Protein AF-A0A444GN86-F1 (afdb_monomer_lite)

Foldseek 3Di:
DDDPQPPPDPVCLVLQQVVLLPPDPNLFRVFAQEDEPNDGSGHGDNQKYWYCDLDPSRSDIDIDHPVRVVCSVCVVVVHDDDDDDDDDD

Structure (mmCIF, N/CA/C/O backbone):
data_AF-A0A444GN86-F1
#
_entry.id   AF-A0A444GN86-F1
#
loop_
_atom_site.group_PDB
_atom_site.id
_atom_site.type_symbol
_atom_site.label_atom_id
_atom_site.label_alt_id
_atom_site.label_comp_id
_atom_site.label_asym_id
_atom_site.label_entity_id
_atom_site.label_seq_id
_atom_site.pdbx_PDB_ins_code
_atom_site.Cartn_x
_atom_site.Cartn_y
_atom_site.Cartn_z
_atom_site.occupancy
_atom_site.B_iso_or_equiv
_atom_site.auth_seq_id
_atom_site.auth_comp_id
_atom_site.auth_asym_id
_atom_site.auth_atom_id
_atom_site.pdbx_PDB_model_num
ATOM 1 N N . MET A 1 1 ? 8.806 18.594 25.407 1.00 38.75 1 MET A N 1
ATOM 2 C CA . MET A 1 1 ? 8.833 17.497 24.418 1.00 38.75 1 MET A CA 1
ATOM 3 C C . MET A 1 1 ? 8.317 18.068 23.108 1.00 38.75 1 MET A C 1
ATOM 5 O O . MET A 1 1 ? 7.143 18.400 23.052 1.00 38.75 1 MET A O 1
ATOM 9 N N . LEU A 1 2 ? 9.187 18.310 22.123 1.00 35.94 2 LEU A N 1
ATOM 10 C CA . LEU A 1 2 ? 8.756 18.754 20.795 1.00 35.94 2 LEU A CA 1
ATOM 11 C C . LEU A 1 2 ? 8.433 17.517 19.954 1.00 35.94 2 LEU A C 1
ATOM 13 O O . LEU A 1 2 ? 9.312 16.696 19.704 1.00 35.94 2 LEU A O 1
ATOM 17 N N . THR A 1 3 ? 7.172 17.379 19.556 1.00 42.19 3 THR A N 1
ATOM 18 C CA . THR A 1 3 ? 6.704 16.412 18.563 1.00 42.19 3 THR A CA 1
ATOM 19 C C . THR A 1 3 ? 7.355 16.730 17.222 1.00 42.19 3 THR A C 1
ATOM 21 O O . THR A 1 3 ? 7.064 17.746 16.596 1.00 42.19 3 THR A O 1
ATOM 24 N N . THR A 1 4 ? 8.274 15.873 16.788 1.00 45.00 4 THR A N 1
ATOM 25 C CA . THR A 1 4 ? 8.871 15.946 15.456 1.00 45.00 4 THR A CA 1
ATOM 26 C C . THR A 1 4 ? 7.846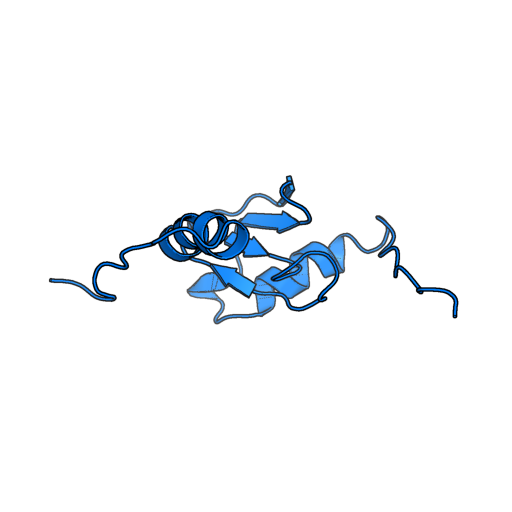 15.406 14.465 1.00 45.00 4 THR A C 1
ATOM 28 O O . THR A 1 4 ? 7.795 14.214 14.183 1.00 45.00 4 THR A O 1
ATOM 31 N N . THR A 1 5 ? 6.967 16.275 13.971 1.00 51.78 5 THR A N 1
ATOM 32 C CA . THR A 1 5 ? 6.202 15.978 12.761 1.00 51.78 5 THR A CA 1
ATOM 33 C C . THR A 1 5 ? 7.215 15.917 11.625 1.00 51.78 5 THR A C 1
ATOM 35 O O . THR A 1 5 ? 7.680 16.957 11.159 1.00 51.78 5 THR A O 1
ATOM 38 N N . SER A 1 6 ? 7.618 14.712 11.222 1.00 45.94 6 SER A N 1
ATOM 39 C CA . SER A 1 6 ? 8.417 14.519 10.015 1.00 45.94 6 SER A CA 1
ATOM 40 C C . SER A 1 6 ? 7.594 14.988 8.820 1.00 45.94 6 SER A C 1
ATOM 42 O O . SER A 1 6 ? 6.756 14.263 8.294 1.00 45.94 6 SER A O 1
ATOM 44 N N . LEU A 1 7 ? 7.814 16.236 8.413 1.00 47.97 7 LEU A N 1
ATOM 45 C CA . LEU A 1 7 ? 7.434 16.740 7.105 1.00 47.97 7 LEU A CA 1
ATOM 46 C C . LEU A 1 7 ? 8.284 15.971 6.092 1.00 47.97 7 LEU A C 1
ATOM 48 O O . LEU A 1 7 ? 9.429 16.337 5.829 1.00 47.97 7 LEU A O 1
ATOM 52 N N . VAL A 1 8 ? 7.760 14.870 5.555 1.00 55.69 8 VAL A N 1
ATOM 53 C CA . VAL A 1 8 ? 8.286 14.326 4.302 1.00 55.69 8 VAL A CA 1
ATOM 54 C C . VAL A 1 8 ? 8.077 15.427 3.264 1.00 55.69 8 VAL A C 1
ATOM 56 O O . VAL A 1 8 ? 6.946 15.725 2.886 1.00 55.69 8 VAL A O 1
ATOM 59 N N . SER A 1 9 ? 9.168 16.111 2.904 1.00 44.31 9 SER A N 1
ATOM 60 C CA . SER A 1 9 ? 9.165 17.167 1.890 1.00 44.31 9 SER A CA 1
ATOM 61 C C . SER A 1 9 ? 8.582 16.620 0.587 1.00 44.31 9 SER A C 1
ATOM 63 O O . SER A 1 9 ? 8.812 15.457 0.241 1.00 44.31 9 SER A O 1
ATOM 65 N N . ALA A 1 10 ? 7.876 17.471 -0.161 1.00 50.69 10 ALA A N 1
ATOM 66 C CA . ALA A 1 10 ? 7.413 17.162 -1.512 1.00 5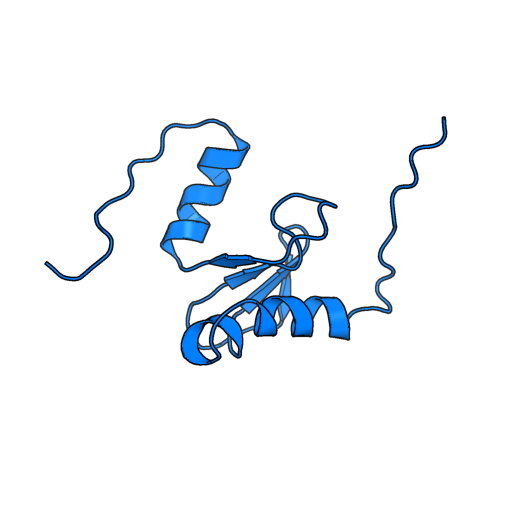0.69 10 ALA A CA 1
ATOM 67 C C . ALA A 1 10 ? 8.562 16.665 -2.418 1.00 50.69 10 ALA A C 1
ATOM 69 O O . ALA A 1 10 ? 8.335 15.857 -3.305 1.00 50.69 10 ALA A O 1
ATOM 70 N N . ASP A 1 11 ? 9.817 17.022 -2.134 1.00 51.84 11 ASP A N 1
ATOM 71 C CA . ASP A 1 11 ? 10.993 16.575 -2.897 1.00 51.84 11 ASP A CA 1
ATOM 72 C C . ASP A 1 11 ? 11.250 15.050 -2.879 1.00 51.84 11 ASP A C 1
ATOM 74 O O . ASP A 1 11 ? 12.038 14.552 -3.680 1.00 51.84 11 ASP A O 1
ATOM 78 N N . ASN A 1 12 ? 10.551 14.280 -2.035 1.00 61.25 12 ASN A N 1
ATOM 79 C CA . ASN A 1 12 ? 10.626 12.812 -1.983 1.00 61.25 12 ASN A CA 1
ATOM 80 C C . ASN A 1 12 ? 9.546 12.102 -2.827 1.00 61.25 12 ASN A C 1
ATOM 82 O O . ASN A 1 12 ? 9.241 10.931 -2.589 1.00 61.25 12 ASN A O 1
ATOM 86 N N . HIS A 1 13 ? 8.974 12.780 -3.828 1.00 67.25 13 HIS A N 1
ATOM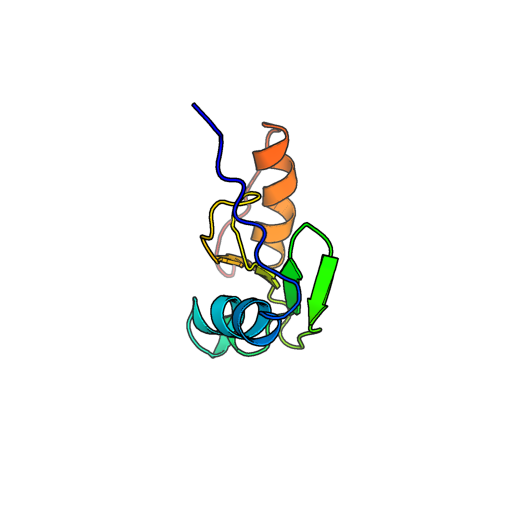 87 C CA . HIS A 1 13 ? 7.971 12.220 -4.746 1.00 67.25 13 HIS A CA 1
ATOM 88 C C . HIS A 1 13 ? 8.265 10.796 -5.267 1.00 67.25 13 HIS A C 1
ATOM 90 O O . HIS A 1 13 ? 7.324 10.000 -5.286 1.00 67.25 13 HIS A O 1
ATOM 96 N N . PRO A 1 14 ? 9.508 10.428 -5.652 1.00 82.06 14 PRO A N 1
ATOM 97 C CA . PRO A 1 14 ? 9.796 9.071 -6.120 1.00 82.06 14 PRO A CA 1
ATOM 98 C C . PRO A 1 14 ? 9.543 8.015 -5.041 1.00 82.06 14 PRO A C 1
ATOM 100 O O . PRO A 1 14 ? 8.832 7.048 -5.286 1.00 82.06 14 PRO A O 1
ATOM 103 N N . LEU A 1 15 ? 10.011 8.245 -3.808 1.00 85.81 15 LEU A N 1
ATOM 104 C CA . LEU A 1 15 ? 9.799 7.318 -2.689 1.00 85.81 15 LEU A CA 1
ATOM 105 C C . LEU A 1 15 ? 8.314 7.151 -2.354 1.00 85.81 15 LEU A C 1
ATOM 107 O O . LEU A 1 15 ? 7.870 6.037 -2.080 1.00 85.81 15 LEU A O 1
ATOM 111 N N . LEU A 1 16 ? 7.536 8.236 -2.439 1.00 89.19 16 LEU A N 1
ATOM 112 C CA . LEU A 1 16 ? 6.087 8.204 -2.217 1.00 89.19 16 LEU A CA 1
ATOM 113 C C . LEU A 1 16 ? 5.337 7.332 -3.237 1.00 89.19 16 LEU A C 1
ATOM 115 O O . LEU A 1 16 ? 4.229 6.896 -2.940 1.00 89.19 16 LEU A O 1
ATOM 119 N N . ILE A 1 17 ? 5.911 7.075 -4.417 1.00 92.44 17 ILE A N 1
ATOM 120 C CA . ILE A 1 17 ? 5.317 6.247 -5.478 1.00 92.44 17 ILE A CA 1
ATOM 121 C C . ILE A 1 17 ? 5.911 4.839 -5.478 1.00 92.44 17 ILE A C 1
ATOM 123 O O . ILE A 1 17 ? 5.170 3.853 -5.530 1.00 92.44 17 ILE A O 1
ATOM 127 N N . ASP A 1 18 ? 7.234 4.739 -5.405 1.00 93.25 18 ASP A N 1
ATOM 128 C CA . ASP A 1 18 ? 7.966 3.488 -5.568 1.00 93.25 18 ASP A CA 1
ATOM 129 C C . ASP A 1 18 ? 7.721 2.542 -4.397 1.00 93.25 18 ASP A C 1
ATOM 131 O O . ASP A 1 18 ? 7.470 1.354 -4.603 1.00 93.25 18 ASP A O 1
ATOM 135 N N . GLN A 1 19 ? 7.716 3.066 -3.166 1.00 92.94 19 GLN A N 1
ATOM 136 C CA . GLN A 1 19 ? 7.512 2.241 -1.982 1.00 92.94 19 GLN A CA 1
ATOM 137 C C . GLN A 1 19 ? 6.128 1.565 -2.000 1.00 92.94 19 GLN A C 1
ATOM 139 O O . GLN A 1 19 ? 6.100 0.335 -1.929 1.00 92.94 19 GLN A O 1
ATOM 144 N N . PRO A 1 20 ? 4.992 2.271 -2.201 1.00 93.75 20 PRO A N 1
ATOM 145 C CA . PRO A 1 20 ? 3.679 1.632 -2.371 1.00 93.75 20 PRO A CA 1
ATOM 146 C C . PRO A 1 20 ? 3.606 0.601 -3.496 1.00 93.75 20 PRO A C 1
ATOM 148 O O . PRO A 1 20 ? 2.878 -0.387 -3.381 1.00 93.75 20 PRO A O 1
ATOM 151 N N . ARG A 1 21 ? 4.357 0.810 -4.584 1.00 95.12 21 ARG A N 1
ATOM 152 C CA . ARG A 1 21 ? 4.395 -0.101 -5.736 1.00 95.12 21 ARG A CA 1
ATOM 153 C C . ARG A 1 21 ? 5.289 -1.323 -5.525 1.00 95.12 21 ARG A C 1
ATOM 155 O O . ARG A 1 21 ? 5.236 -2.251 -6.334 1.00 95.12 21 ARG A O 1
ATOM 162 N N . ALA A 1 22 ? 6.022 -1.377 -4.416 1.00 94.75 22 ALA A N 1
ATOM 163 C CA . ALA A 1 22 ? 6.918 -2.473 -4.058 1.00 94.75 22 ALA A CA 1
ATOM 164 C C . ALA A 1 22 ? 6.448 -3.314 -2.852 1.00 94.75 22 ALA A C 1
ATOM 166 O O . ALA A 1 22 ? 7.077 -4.324 -2.549 1.00 94.75 22 ALA A O 1
ATOM 167 N N . VAL A 1 23 ? 5.362 -2.939 -2.157 1.00 93.75 23 VAL A N 1
ATOM 168 C CA . VAL A 1 23 ? 4.957 -3.606 -0.894 1.00 93.75 23 VAL A CA 1
ATOM 169 C C . VAL A 1 23 ? 4.330 -4.993 -1.074 1.00 93.75 23 VAL A C 1
ATOM 171 O O . VAL A 1 23 ? 4.132 -5.708 -0.095 1.00 93.75 23 VAL A O 1
ATOM 174 N N . ALA A 1 24 ? 3.962 -5.363 -2.302 1.00 92.62 24 ALA A N 1
ATOM 175 C CA . ALA A 1 24 ? 3.290 -6.617 -2.626 1.00 92.62 24 ALA A CA 1
ATOM 176 C C . ALA A 1 24 ? 3.922 -7.254 -3.880 1.00 92.62 24 ALA A C 1
ATOM 178 O O . ALA A 1 24 ? 4.767 -6.636 -4.532 1.00 92.62 24 ALA A O 1
ATOM 179 N N . PRO A 1 25 ? 3.541 -8.489 -4.258 1.00 95.44 25 PRO A N 1
ATOM 180 C CA . PRO A 1 25 ? 3.959 -9.061 -5.533 1.00 95.44 25 PRO A CA 1
ATOM 181 C C . PRO A 1 25 ? 3.613 -8.139 -6.708 1.00 95.44 25 PRO A C 1
ATOM 183 O O . PRO A 1 25 ? 2.588 -7.457 -6.697 1.00 95.44 25 PRO A O 1
ATOM 186 N N . SER A 1 26 ? 4.435 -8.158 -7.758 1.00 95.12 26 SER A N 1
ATOM 187 C CA . SER A 1 26 ? 4.340 -7.215 -8.885 1.00 95.12 26 SER A CA 1
ATOM 188 C C . SER A 1 26 ? 2.967 -7.180 -9.566 1.00 95.12 26 SER A C 1
ATOM 190 O O . SER A 1 26 ? 2.529 -6.116 -10.000 1.00 95.12 26 SER A O 1
ATOM 192 N N . LEU A 1 27 ? 2.253 -8.311 -9.606 1.00 93.62 27 LEU A N 1
ATOM 193 C CA . LEU A 1 27 ? 0.885 -8.403 -10.130 1.00 93.62 27 LEU A CA 1
ATOM 194 C C . LEU A 1 27 ? -0.099 -7.467 -9.397 1.00 93.62 27 LEU A C 1
ATOM 196 O O . LEU A 1 27 ? -1.051 -6.966 -9.994 1.00 93.62 27 LEU A O 1
ATOM 200 N N . VAL A 1 28 ? 0.151 -7.228 -8.111 1.00 94.62 28 VAL A N 1
ATOM 201 C CA . VAL A 1 28 ? -0.685 -6.441 -7.203 1.00 94.62 28 VAL A CA 1
ATOM 202 C C . VAL A 1 28 ? -0.226 -4.986 -7.153 1.00 94.62 28 VAL A C 1
ATOM 204 O O . VAL A 1 28 ? -1.015 -4.085 -7.428 1.00 94.62 28 VAL A O 1
ATOM 207 N N . SER A 1 29 ? 1.046 -4.727 -6.844 1.00 96.44 29 SER A N 1
ATOM 208 C CA . SER A 1 29 ? 1.479 -3.366 -6.500 1.00 96.44 29 SER A CA 1
ATOM 209 C C . SER A 1 29 ? 2.116 -2.581 -7.645 1.00 96.44 29 SER A C 1
ATOM 211 O O . SER A 1 29 ? 1.975 -1.362 -7.662 1.00 96.44 29 SER A O 1
ATOM 213 N N . ALA A 1 30 ? 2.766 -3.219 -8.628 1.00 96.75 30 ALA A N 1
ATOM 214 C CA . ALA A 1 30 ? 3.624 -2.503 -9.588 1.00 96.75 30 ALA A CA 1
ATOM 215 C C . ALA A 1 30 ? 2.874 -1.454 -10.430 1.00 96.75 30 ALA A C 1
ATOM 217 O O . ALA A 1 30 ? 3.427 -0.411 -10.768 1.00 96.75 30 ALA A O 1
ATOM 218 N N . ASN A 1 31 ? 1.599 -1.716 -10.733 1.00 96.81 31 ASN A N 1
ATOM 219 C CA . ASN A 1 31 ? 0.739 -0.838 -11.530 1.00 96.81 31 ASN A CA 1
ATOM 220 C C . ASN A 1 31 ? -0.427 -0.245 -10.723 1.00 96.81 31 ASN A C 1
ATOM 222 O O . ASN A 1 31 ? -1.418 0.194 -11.312 1.00 96.81 31 ASN A O 1
ATOM 226 N N . ALA A 1 32 ? -0.323 -0.235 -9.392 1.00 97.06 32 ALA A N 1
ATOM 227 C CA . ALA A 1 32 ? -1.350 0.321 -8.523 1.00 97.06 32 ALA A CA 1
ATOM 228 C C . ALA A 1 32 ? -1.434 1.853 -8.648 1.00 97.06 32 ALA A C 1
ATOM 230 O O . ALA A 1 32 ? -0.431 2.548 -8.880 1.00 97.06 32 ALA A O 1
ATOM 231 N N . THR A 1 33 ? -2.644 2.384 -8.471 1.00 96.50 33 THR A N 1
ATOM 232 C CA . THR A 1 33 ? -2.861 3.819 -8.254 1.00 96.50 33 THR A CA 1
ATOM 233 C C . THR A 1 33 ? -2.293 4.182 -6.892 1.00 96.50 33 THR A C 1
ATOM 235 O O . THR A 1 33 ? -2.604 3.522 -5.907 1.00 96.50 33 THR A O 1
ATOM 238 N N . VAL A 1 34 ? -1.458 5.212 -6.821 1.00 95.38 34 VAL A N 1
ATOM 239 C CA . VAL A 1 34 ? -0.821 5.644 -5.579 1.00 95.38 34 VAL A CA 1
ATOM 240 C C . VAL A 1 34 ? -1.598 6.791 -4.955 1.00 95.38 34 VAL A C 1
ATOM 242 O O . VAL A 1 34 ? -1.835 7.820 -5.593 1.00 95.38 34 VAL A O 1
ATOM 245 N N . ILE A 1 35 ? -1.957 6.610 -3.687 1.00 92.44 35 ILE A N 1
ATOM 246 C CA . ILE A 1 35 ? -2.685 7.571 -2.865 1.00 92.44 35 ILE A CA 1
ATOM 247 C C . ILE A 1 35 ? -1.818 7.956 -1.662 1.00 92.44 35 ILE A C 1
ATOM 249 O O . ILE A 1 35 ? -1.318 7.095 -0.940 1.00 92.44 35 ILE A O 1
ATOM 253 N N . HIS A 1 36 ? -1.684 9.253 -1.403 1.00 91.94 36 HIS A N 1
ATOM 254 C CA . HIS A 1 36 ? -1.015 9.787 -0.217 1.00 91.94 36 HIS A CA 1
ATOM 255 C C . HIS A 1 36 ? -1.877 10.888 0.400 1.00 91.94 36 HIS A C 1
ATOM 257 O O . HIS A 1 36 ? -2.372 11.758 -0.318 1.00 91.94 36 HIS A O 1
ATOM 263 N N . GLN A 1 37 ? -2.124 10.823 1.712 1.00 88.38 37 GLN A N 1
ATOM 264 C CA . GLN A 1 37 ? -2.998 11.765 2.428 1.00 88.38 37 GLN A CA 1
ATOM 265 C C . GLN A 1 37 ? -4.350 12.032 1.734 1.00 88.38 37 GLN A C 1
ATOM 267 O O . GLN A 1 37 ? -4.819 13.166 1.633 1.00 88.38 37 GLN A O 1
ATOM 272 N N . GLY A 1 38 ? -4.970 10.973 1.204 1.00 85.56 38 GLY A N 1
ATOM 273 C CA . GLY A 1 38 ? -6.266 11.048 0.519 1.00 85.56 38 GLY A CA 1
ATOM 274 C C . GLY A 1 38 ? -6.231 11.636 -0.896 1.00 85.56 38 GLY A C 1
ATOM 275 O O . GLY A 1 38 ? -7.287 11.774 -1.508 1.00 85.56 38 GLY A O 1
ATOM 276 N N . LYS A 1 39 ? -5.052 11.957 -1.439 1.00 89.75 39 LYS A N 1
ATOM 277 C CA . LYS A 1 39 ? -4.878 12.450 -2.811 1.00 89.75 39 LYS A CA 1
ATOM 278 C C . LYS A 1 39 ? -4.246 11.381 -3.690 1.00 89.75 39 LYS A C 1
ATOM 280 O O . LYS A 1 39 ? -3.269 10.755 -3.289 1.00 89.75 39 LYS A O 1
ATOM 285 N N . GLU A 1 40 ? -4.775 11.204 -4.897 1.00 92.88 40 GLU A N 1
ATOM 286 C CA . GLU A 1 40 ? -4.074 10.459 -5.942 1.00 92.88 40 GLU A CA 1
ATOM 287 C C . GLU A 1 40 ? -2.834 11.254 -6.364 1.00 92.88 40 GLU A C 1
ATOM 289 O O . GLU A 1 40 ? -2.941 12.417 -6.754 1.00 92.88 40 GLU A O 1
ATOM 294 N N . ILE A 1 41 ? -1.662 10.630 -6.261 1.00 94.25 41 ILE A N 1
ATOM 295 C CA . ILE A 1 41 ? -0.379 11.227 -6.664 1.00 94.25 41 ILE A CA 1
ATOM 296 C C . ILE A 1 41 ? 0.241 10.517 -7.870 1.00 94.25 41 ILE A C 1
ATOM 298 O O . ILE A 1 41 ? 1.102 11.086 -8.534 1.00 94.25 41 ILE A O 1
ATOM 302 N N . ALA A 1 42 ? -0.210 9.298 -8.184 1.00 95.00 42 ALA A N 1
ATOM 303 C CA . ALA A 1 42 ? 0.133 8.610 -9.423 1.00 95.00 42 ALA A CA 1
ATOM 304 C C . ALA A 1 42 ? -0.992 7.664 -9.846 1.00 95.00 42 ALA A C 1
ATOM 306 O O . ALA A 1 42 ? -1.400 6.791 -9.082 1.00 95.00 42 ALA A O 1
ATOM 307 N N . LYS A 1 43 ? -1.455 7.782 -11.088 1.00 95.81 43 LYS A N 1
ATOM 308 C CA . LYS A 1 43 ? -2.479 6.889 -11.631 1.00 95.81 43 LYS A CA 1
ATOM 309 C C . LYS A 1 43 ? -1.902 5.506 -11.948 1.00 95.81 43 LYS A C 1
ATOM 311 O O . LYS A 1 43 ? -0.791 5.393 -12.472 1.00 95.81 43 LYS A O 1
ATOM 316 N N . GLY A 1 44 ? -2.657 4.460 -11.626 1.00 95.00 44 GLY A N 1
ATOM 317 C CA . GLY A 1 44 ? -2.372 3.068 -11.973 1.00 95.00 44 GLY A CA 1
ATOM 318 C C . GLY A 1 44 ? -3.313 2.516 -13.044 1.00 95.00 44 GLY A C 1
ATOM 319 O O . GLY A 1 44 ? -4.135 3.239 -13.612 1.00 95.00 44 GLY A O 1
ATOM 320 N N . SER A 1 45 ? -3.198 1.217 -13.317 1.00 96.44 45 SER A N 1
ATOM 321 C CA . SER A 1 45 ? -3.954 0.528 -14.375 1.00 96.44 45 SER A CA 1
ATOM 322 C C . SER A 1 45 ? -4.516 -0.843 -13.986 1.00 96.44 45 SER A C 1
ATOM 324 O O . SER A 1 45 ? -5.265 -1.421 -14.768 1.00 96.44 45 SER A O 1
ATOM 326 N N . ASN A 1 46 ? -4.203 -1.370 -12.796 1.00 93.94 46 ASN A N 1
ATOM 327 C CA . ASN A 1 46 ? -4.568 -2.740 -12.400 1.00 93.94 46 ASN A CA 1
ATOM 328 C C . ASN A 1 46 ? -5.689 -2.832 -11.343 1.00 93.94 46 ASN A C 1
ATOM 330 O O . ASN A 1 46 ? -5.955 -3.918 -10.835 1.00 93.94 46 ASN A O 1
ATOM 334 N N . GLY A 1 47 ? -6.331 -1.713 -10.992 1.00 93.50 47 GLY A N 1
ATOM 335 C CA . GLY A 1 47 ? -7.438 -1.676 -10.025 1.00 93.50 47 GLY A CA 1
ATOM 336 C C . GLY A 1 47 ? -7.030 -1.775 -8.549 1.00 93.50 47 GLY A C 1
ATOM 337 O O . GLY A 1 47 ? -7.902 -1.735 -7.682 1.00 93.50 47 GLY A O 1
ATOM 338 N N . TRP A 1 48 ? -5.732 -1.865 -8.254 1.00 96.25 48 TRP A N 1
ATOM 339 C CA . TRP A 1 48 ? -5.200 -1.810 -6.894 1.00 96.25 48 TRP A CA 1
ATOM 340 C C . TRP A 1 48 ? -4.837 -0.381 -6.495 1.00 96.25 48 TRP A C 1
ATOM 342 O O . TRP A 1 48 ? -4.493 0.455 -7.337 1.00 96.25 48 TRP A O 1
ATOM 352 N N . ALA A 1 49 ? -4.881 -0.115 -5.193 1.00 96.00 49 ALA A N 1
ATOM 353 C CA . ALA A 1 49 ? -4.476 1.148 -4.597 1.00 96.00 49 ALA A CA 1
ATOM 354 C C . ALA A 1 49 ? -3.263 0.937 -3.683 1.00 96.00 49 ALA A C 1
ATOM 356 O O . ALA A 1 49 ? -3.356 0.265 -2.657 1.00 96.00 49 ALA A O 1
ATOM 357 N N . GLY A 1 50 ? -2.125 1.519 -4.044 1.00 96.25 50 GLY A N 1
ATOM 358 C CA . GLY A 1 50 ? -0.956 1.637 -3.182 1.00 96.25 50 GLY A CA 1
ATOM 359 C C . GLY A 1 50 ? -1.079 2.885 -2.316 1.00 96.25 50 GLY A C 1
ATOM 360 O O . GLY A 1 50 ? -1.378 3.966 -2.813 1.00 96.25 50 GLY A O 1
ATOM 361 N N . MET A 1 51 ? -0.839 2.755 -1.022 1.00 94.06 51 MET A N 1
ATOM 362 C CA . MET A 1 51 ? -0.805 3.874 -0.093 1.00 94.06 51 MET A CA 1
ATOM 363 C C . MET A 1 51 ? 0.588 4.003 0.506 1.00 94.06 51 MET A C 1
ATOM 365 O O . MET A 1 51 ? 1.157 3.006 0.943 1.00 94.06 51 MET A O 1
ATOM 369 N N . ALA A 1 52 ? 1.125 5.225 0.531 1.00 91.12 52 ALA A N 1
ATOM 370 C CA . ALA A 1 52 ? 2.428 5.529 1.142 1.00 91.12 52 ALA A CA 1
ATOM 371 C C . ALA A 1 52 ? 2.442 5.343 2.667 1.00 91.12 52 ALA A C 1
ATOM 373 O O . ALA A 1 52 ? 3.499 5.176 3.265 1.00 91.12 52 ALA A O 1
ATOM 374 N N . GLU A 1 53 ? 1.264 5.331 3.282 1.00 90.38 53 GLU A N 1
ATOM 375 C CA . GLU A 1 53 ? 1.048 5.192 4.718 1.00 90.38 53 GLU A CA 1
ATOM 376 C C . GLU A 1 53 ? -0.293 4.478 4.945 1.00 90.38 53 GLU A C 1
ATOM 378 O O . GLU A 1 53 ? -1.218 4.609 4.133 1.00 90.38 53 GLU A O 1
ATOM 383 N N . THR A 1 54 ? -0.418 3.708 6.022 1.00 88.75 54 THR A N 1
ATOM 384 C CA . THR A 1 54 ? -1.668 3.006 6.355 1.00 88.75 54 THR A CA 1
ATOM 385 C C . THR A 1 54 ? -2.585 3.954 7.125 1.00 88.75 54 THR A C 1
ATOM 387 O O . THR A 1 54 ? -3.784 4.063 6.833 1.00 88.75 54 THR A O 1
ATOM 390 N N . LEU A 1 55 ? -1.988 4.698 8.053 1.00 86.75 55 LEU A N 1
ATOM 391 C CA . LEU A 1 55 ? -2.528 5.822 8.804 1.00 86.75 55 LEU A CA 1
ATOM 392 C C . LEU A 1 55 ? -1.663 7.072 8.572 1.00 86.75 55 LEU A C 1
ATOM 394 O O . LEU A 1 55 ? -0.469 6.943 8.309 1.00 86.75 55 LEU A O 1
ATOM 398 N N . PRO A 1 56 ? -2.222 8.287 8.718 1.00 85.62 56 PRO A N 1
ATOM 399 C CA . PRO A 1 56 ? -1.453 9.515 8.540 1.00 85.62 56 PRO A CA 1
ATOM 400 C C . PRO A 1 56 ? -0.182 9.547 9.405 1.00 85.62 56 PRO A C 1
ATOM 402 O O . PRO A 1 56 ? -0.262 9.531 10.634 1.00 85.62 56 PRO A O 1
ATOM 405 N N . GLY A 1 57 ? 0.981 9.620 8.757 1.00 85.38 57 GLY A N 1
ATOM 406 C CA . GLY A 1 57 ? 2.296 9.739 9.390 1.00 85.38 57 GLY A CA 1
ATOM 407 C C . GLY A 1 57 ? 2.914 8.438 9.911 1.00 85.38 57 GLY A C 1
ATOM 408 O O . GLY A 1 57 ? 3.963 8.502 10.550 1.00 85.38 57 GLY A O 1
ATOM 409 N N . ASP A 1 58 ? 2.315 7.268 9.663 1.00 87.75 58 ASP A N 1
ATOM 410 C CA . ASP A 1 58 ? 2.827 5.990 10.187 1.00 87.75 58 ASP A CA 1
ATOM 411 C C . ASP A 1 58 ? 3.944 5.348 9.345 1.00 87.75 58 ASP A C 1
ATOM 413 O O . ASP A 1 58 ? 4.503 4.324 9.744 1.00 87.75 58 ASP A O 1
ATOM 417 N N . ASN A 1 59 ? 4.261 5.933 8.183 1.00 86.38 59 ASN A N 1
ATOM 418 C CA . ASN A 1 59 ? 5.254 5.450 7.212 1.00 86.38 59 ASN A CA 1
ATOM 419 C C . ASN A 1 59 ? 5.089 3.969 6.811 1.00 86.38 59 ASN A C 1
ATOM 421 O O . ASN A 1 59 ? 6.034 3.334 6.336 1.00 86.38 59 ASN A O 1
ATOM 425 N N . SER A 1 60 ? 3.899 3.402 7.005 1.00 89.88 60 SER A N 1
ATOM 426 C CA . SER A 1 60 ? 3.614 1.986 6.798 1.00 89.88 60 SER A CA 1
ATOM 427 C C . SER A 1 60 ? 2.861 1.811 5.490 1.00 89.88 60 SER A C 1
ATOM 429 O O . SER A 1 60 ? 1.633 1.827 5.454 1.00 89.88 60 SER A O 1
ATOM 431 N N . ALA A 1 61 ? 3.598 1.676 4.391 1.00 93.19 61 ALA A N 1
ATOM 432 C CA . ALA A 1 61 ? 2.992 1.531 3.075 1.00 93.19 61 ALA A CA 1
ATOM 433 C C . ALA A 1 61 ? 2.179 0.225 2.956 1.00 93.19 61 ALA A C 1
ATOM 435 O O . ALA A 1 61 ? 2.590 -0.831 3.436 1.00 93.19 61 ALA A O 1
ATOM 436 N N . ILE A 1 62 ? 1.029 0.296 2.284 1.00 94.12 62 ILE A N 1
ATOM 437 C CA . ILE A 1 62 ? 0.094 -0.825 2.105 1.00 94.12 62 ILE A CA 1
ATOM 438 C C . ILE A 1 62 ? -0.467 -0.834 0.683 1.00 94.12 62 ILE A C 1
ATOM 440 O O . ILE A 1 62 ? -0.606 0.214 0.057 1.00 94.12 62 ILE A O 1
ATOM 444 N N . CYS A 1 63 ? -0.819 -2.011 0.166 1.00 95.06 63 CYS A N 1
ATOM 445 C CA . CYS A 1 63 ? -1.550 -2.151 -1.089 1.00 95.06 63 CYS A CA 1
ATOM 446 C C . CYS A 1 63 ? -2.924 -2.771 -0.819 1.00 95.06 63 CYS A C 1
ATOM 448 O O . CYS A 1 63 ? -3.023 -3.813 -0.175 1.00 95.06 63 CYS A O 1
ATOM 450 N N . ASN A 1 64 ? -3.978 -2.117 -1.298 1.00 93.50 64 ASN A N 1
ATOM 451 C CA . ASN A 1 64 ? -5.366 -2.493 -1.070 1.00 93.50 64 ASN A CA 1
ATOM 452 C C . ASN A 1 64 ? -6.067 -2.795 -2.394 1.00 93.50 64 ASN A C 1
ATOM 454 O O . ASN A 1 64 ? -5.890 -2.075 -3.380 1.00 93.50 64 ASN A O 1
ATOM 458 N N . ASP A 1 65 ? -6.910 -3.825 -2.397 1.00 90.81 65 ASP A N 1
ATOM 459 C CA . ASP A 1 65 ? -7.898 -4.017 -3.455 1.00 90.81 65 ASP A CA 1
ATOM 460 C C . ASP A 1 65 ? -9.086 -3.056 -3.245 1.00 90.81 65 ASP A C 1
ATOM 462 O O . ASP A 1 65 ? -9.157 -2.294 -2.271 1.00 90.81 65 ASP A O 1
ATOM 466 N N . ALA A 1 66 ? -10.065 -3.104 -4.150 1.00 87.88 66 ALA A N 1
ATOM 467 C CA . ALA A 1 66 ? -11.274 -2.289 -4.040 1.00 87.88 66 ALA A CA 1
ATOM 468 C C . ALA A 1 66 ? -12.037 -2.516 -2.714 1.00 87.88 66 ALA A C 1
ATOM 470 O O . ALA A 1 66 ? -12.638 -1.583 -2.170 1.00 87.88 66 ALA A O 1
ATOM 471 N N . ARG A 1 67 ? -11.998 -3.733 -2.151 1.00 86.75 67 ARG A N 1
ATOM 472 C CA . ARG A 1 67 ? -12.676 -4.049 -0.884 1.00 86.75 67 ARG A CA 1
ATOM 473 C C . ARG A 1 67 ? -11.947 -3.472 0.315 1.00 86.75 67 ARG A C 1
ATOM 475 O O . ARG A 1 67 ? -12.594 -2.838 1.144 1.00 86.75 67 ARG A O 1
ATOM 482 N N . GLY A 1 68 ? -10.628 -3.622 0.387 1.00 87.81 68 GLY A N 1
ATOM 483 C CA . GLY A 1 68 ? -9.798 -2.988 1.407 1.00 87.81 68 GLY A CA 1
ATOM 484 C C . GLY A 1 68 ? -10.010 -1.478 1.408 1.00 87.81 68 GLY A C 1
ATOM 485 O O . GLY A 1 68 ? -10.252 -0.881 2.455 1.00 87.81 68 GLY A O 1
ATOM 486 N N . MET A 1 69 ? -10.071 -0.865 0.224 1.00 88.88 69 MET A N 1
ATOM 487 C CA . MET A 1 69 ? -10.388 0.560 0.095 1.00 88.88 69 MET A CA 1
ATOM 488 C C . MET A 1 69 ? -11.794 0.932 0.592 1.00 88.88 69 MET A C 1
ATOM 490 O O . MET A 1 69 ? -11.960 2.017 1.146 1.00 88.88 69 MET A O 1
ATOM 494 N N . THR A 1 70 ? -12.780 0.037 0.476 1.00 88.19 70 THR A N 1
ATOM 495 C CA . THR A 1 70 ? -14.143 0.234 1.017 1.00 88.19 70 THR A CA 1
ATOM 496 C C . THR A 1 70 ? -14.204 0.041 2.538 1.00 88.19 70 THR A C 1
ATOM 498 O O . THR A 1 70 ? -14.970 0.717 3.221 1.00 88.19 70 THR A O 1
ATOM 501 N N . MET A 1 71 ? -13.376 -0.849 3.090 1.00 88.62 71 MET A N 1
ATOM 502 C CA . MET A 1 71 ? -13.272 -1.107 4.532 1.00 88.62 71 MET A CA 1
ATOM 503 C C . MET A 1 71 ? -12.617 0.059 5.287 1.00 88.62 71 MET A C 1
ATOM 505 O O . MET A 1 71 ? -12.980 0.357 6.424 1.00 88.62 71 MET A O 1
ATOM 509 N N . ARG A 1 72 ? -11.638 0.735 4.678 1.00 87.62 72 ARG A N 1
ATOM 510 C CA . ARG A 1 72 ? -10.816 1.754 5.352 1.00 87.62 72 ARG A CA 1
ATOM 511 C C . ARG A 1 72 ? -11.604 2.897 6.019 1.00 87.62 72 ARG A C 1
ATOM 513 O O . ARG A 1 72 ? -11.285 3.216 7.165 1.00 87.62 72 ARG A O 1
ATOM 520 N N . PRO A 1 73 ? -12.625 3.508 5.388 1.00 87.44 73 PRO A N 1
ATOM 521 C CA . PRO A 1 73 ? -13.464 4.506 6.053 1.00 87.44 73 PRO A CA 1
ATOM 522 C C . PRO A 1 73 ? -14.180 3.966 7.298 1.00 87.44 73 PRO A C 1
ATOM 524 O O . PRO A 1 73 ? -14.312 4.687 8.287 1.00 87.44 73 PRO A O 1
ATOM 527 N N . ALA A 1 74 ? -14.601 2.698 7.282 1.00 90.62 74 ALA A N 1
ATOM 528 C CA . ALA A 1 74 ? -15.237 2.068 8.435 1.00 90.62 74 ALA A CA 1
A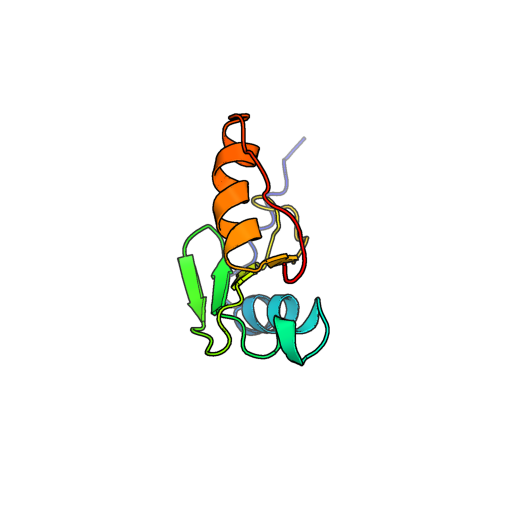TOM 529 C C . ALA A 1 74 ? -14.243 1.885 9.591 1.00 90.62 74 ALA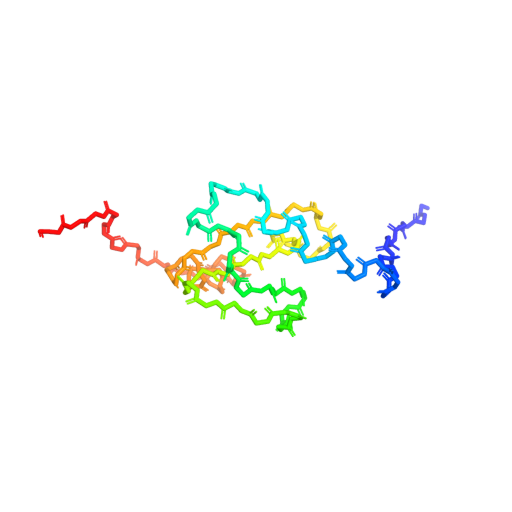 A C 1
ATOM 531 O O . ALA A 1 74 ? -14.564 2.223 10.726 1.00 90.62 74 ALA A O 1
ATOM 532 N N . VAL A 1 75 ? -13.002 1.473 9.301 1.00 88.31 75 VAL A N 1
ATOM 533 C CA . VAL A 1 75 ? -11.921 1.415 10.304 1.00 88.31 75 VAL A CA 1
ATOM 534 C C . VAL A 1 75 ? -11.664 2.796 10.914 1.00 88.31 75 VAL A C 1
ATOM 536 O O . VAL A 1 75 ? -11.612 2.927 12.135 1.00 88.31 75 VAL A O 1
ATOM 539 N N . ALA A 1 76 ? -11.563 3.838 10.084 1.00 85.69 76 ALA A N 1
ATOM 540 C CA . ALA A 1 76 ? -11.301 5.203 10.545 1.00 85.69 76 ALA A CA 1
ATOM 541 C C . ALA A 1 76 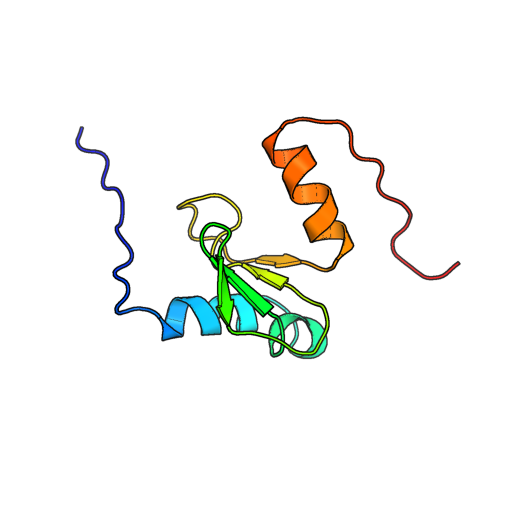? -12.418 5.761 11.447 1.00 85.69 76 ALA A C 1
ATOM 543 O O . ALA A 1 76 ? -12.149 6.501 12.391 1.00 85.69 76 ALA A O 1
ATOM 544 N N . THR A 1 77 ? -13.669 5.394 11.170 1.00 90.50 77 THR A N 1
ATOM 545 C CA . THR A 1 77 ? -14.856 5.872 11.900 1.00 90.50 77 THR A CA 1
ATOM 546 C C . THR A 1 77 ? -15.333 4.914 12.989 1.00 90.50 77 THR A C 1
ATOM 548 O O . THR A 1 77 ? -16.290 5.228 13.694 1.00 90.50 77 THR A O 1
ATOM 551 N N . LYS A 1 78 ? -14.671 3.761 13.154 1.00 91.38 78 LYS A N 1
ATOM 552 C CA . LYS A 1 78 ? -15.119 2.651 14.012 1.00 91.38 78 LYS A CA 1
ATOM 553 C C . LYS A 1 78 ? -16.538 2.173 13.670 1.00 91.38 78 LYS A C 1
ATOM 555 O O . LYS A 1 78 ? -17.267 1.708 14.545 1.00 91.38 78 LYS A O 1
ATOM 560 N N . ALA A 1 79 ? -16.936 2.306 12.407 1.00 92.81 79 ALA A N 1
ATOM 561 C CA . ALA A 1 79 ? -18.219 1.826 11.921 1.00 92.81 79 ALA A CA 1
ATOM 562 C C . ALA A 1 79 ? -18.176 0.314 11.666 1.00 92.81 79 ALA A C 1
ATOM 564 O O . ALA A 1 79 ? -17.122 -0.267 11.400 1.00 92.81 79 ALA A O 1
ATOM 565 N N . SER A 1 80 ? -19.342 -0.326 11.715 1.00 91.62 80 SER A N 1
ATOM 566 C CA . SER A 1 80 ? -19.488 -1.720 11.302 1.00 91.62 80 SER A CA 1
ATOM 567 C C . SER A 1 80 ? -19.173 -1.877 9.811 1.00 91.62 80 SER A C 1
ATOM 569 O O . SER A 1 80 ? -19.604 -1.071 8.987 1.00 91.62 80 SER A O 1
ATOM 571 N N . PHE A 1 81 ? -18.450 -2.939 9.460 1.00 89.69 81 PHE A N 1
ATOM 572 C CA . PHE A 1 81 ? -18.187 -3.342 8.081 1.00 89.69 81 PHE A CA 1
ATOM 573 C C . PHE A 1 81 ? -18.373 -4.852 7.966 1.00 89.69 81 PHE A C 1
ATOM 575 O O . PHE A 1 81 ? -17.805 -5.608 8.753 1.00 89.69 81 PHE A O 1
ATOM 582 N N . GLU A 1 82 ? -19.160 -5.290 6.989 1.00 88.00 82 GLU A N 1
ATOM 583 C CA . GLU A 1 82 ? -19.354 -6.707 6.700 1.00 88.00 82 GLU A CA 1
ATOM 584 C C . GLU A 1 82 ? -18.497 -7.100 5.496 1.00 88.00 82 GLU A C 1
ATOM 586 O O . GLU A 1 82 ? -18.755 -6.700 4.357 1.00 88.00 82 GLU A O 1
ATOM 591 N N . ALA A 1 83 ? -17.453 -7.887 5.749 1.00 80.44 83 ALA A N 1
ATOM 592 C CA . ALA A 1 83 ? -16.636 -8.454 4.689 1.00 80.44 83 ALA A CA 1
ATOM 593 C C . ALA A 1 83 ? -17.337 -9.688 4.100 1.00 80.44 83 ALA A C 1
ATOM 595 O O . ALA A 1 83 ? -17.586 -10.665 4.804 1.00 80.44 83 ALA A O 1
ATOM 596 N N . ARG A 1 84 ? -17.616 -9.677 2.793 1.00 73.81 84 ARG A N 1
ATOM 597 C CA . ARG A 1 84 ? -17.984 -10.898 2.058 1.00 73.81 84 ARG A CA 1
ATOM 598 C C . ARG A 1 84 ? -16.735 -11.747 1.757 1.00 73.81 84 ARG A C 1
ATOM 600 O O . ARG A 1 84 ? -15.642 -11.179 1.702 1.00 73.81 84 ARG A O 1
ATOM 607 N N . PRO A 1 85 ? -16.873 -13.071 1.538 1.00 63.41 85 PRO A N 1
ATOM 608 C CA . PRO A 1 85 ? -15.741 -13.991 1.405 1.00 63.41 85 PRO A CA 1
ATOM 609 C C . PRO A 1 85 ? -14.665 -13.577 0.386 1.00 63.41 85 PRO A C 1
ATOM 611 O O . PRO A 1 85 ? -14.939 -12.966 -0.654 1.00 63.41 85 PRO A O 1
ATOM 614 N N . LEU A 1 86 ? -13.425 -13.968 0.695 1.00 57.84 86 LEU A N 1
ATOM 615 C CA . LEU A 1 86 ? -12.248 -13.874 -0.169 1.00 57.84 86 LEU A CA 1
ATOM 616 C C . LEU A 1 86 ? -12.141 -15.149 -1.024 1.00 57.84 86 LEU A C 1
ATOM 618 O O . LEU A 1 86 ? -11.756 -16.196 -0.515 1.00 57.84 86 LEU A O 1
ATOM 622 N N . GLY A 1 87 ? -12.478 -15.055 -2.312 1.00 56.84 87 GLY A N 1
ATOM 623 C CA . GLY A 1 87 ? -12.395 -16.162 -3.275 1.00 56.84 87 GLY A CA 1
ATOM 624 C C . GLY A 1 87 ? -13.684 -16.333 -4.080 1.00 56.84 87 GLY A C 1
ATOM 625 O O . GLY A 1 87 ? -14.731 -15.829 -3.676 1.00 56.84 87 GLY A O 1
ATOM 626 N N . PHE A 1 88 ? -13.588 -16.985 -5.242 1.00 43.72 88 PHE A N 1
ATOM 627 C CA . PHE A 1 88 ? -14.746 -17.320 -6.075 1.00 43.72 88 PHE A CA 1
ATOM 628 C C . PHE A 1 88 ? -15.744 -18.182 -5.285 1.00 43.72 88 PHE A C 1
ATOM 630 O O . PHE A 1 88 ? -15.330 -19.089 -4.560 1.00 43.72 88 PHE A O 1
ATOM 637 N N . VAL A 1 89 ? -17.036 -17.884 -5.443 1.00 40.34 89 VAL A N 1
ATOM 638 C CA . VAL A 1 89 ? -18.104 -18.888 -5.316 1.00 40.34 89 VAL A CA 1
ATOM 639 C C . VAL A 1 89 ? -18.147 -19.743 -6.573 1.00 40.34 89 VAL A C 1
ATOM 641 O O . VAL A 1 89 ? -17.812 -19.196 -7.650 1.00 40.34 89 VAL A O 1
#

Radius of gyration: 14.44 Å; chains: 1; bounding box: 30×38×39 Å

Secondary structure (DSSP, 8-state):
---------GGGHHHHHHHHHHSS-HHHHTTPEEEETTEEEE--SSS-EEES-SSTT----EEE-HHHHHHHHHHHHT----PPPSS--

Sequence (89 aa):
MLTTTSLVSADNHPLLIDQPRAVAPSLVSANATVIHQGKEIAKGSNGWAGMAETLPGDNSAICNDARGMTMRPAVATKASFEARPLGFV

pLDDT: mean 82.88, std 17.42, range [35.94, 97.06]